Protein AF-A0A2S0M0X3-F1 (afdb_monomer_lite)

Foldseek 3Di:
DPDFDWDDDPRFIATADLPWDKDKDWDPDLVSLVVVLVPFPAWDADDDDPPCFAFPPQVVVQVVCRVPVGFWFKWWWFAAPVGTIMTMTTTWHGGHRFWTAHSSRDIDGGPGTRIMHTD

Secondary structure (DSSP, 8-state):
-----EEEETTEEEE--TT---EEEEESSHHHHHHHHTTSTEEE-----TTSTTTHHHHHHHHHIIIII-SEEEEEEEE-TTS-EEEEEEEEEEE-SSEEEETTS-EEE-SEEEEEEE-

Sequence (119 aa):
MDTIAFAALAGIVADIDPTAVVQTCPQRSETAAHDLADQMPHSMHIALDAQDRRATLPAKITDRIGANWGRVPAVVIARSPRGDFYAFIGDIVGVDTFTLQFANDLRVPLGRVVAVGLD

Structure (mmCIF, N/CA/C/O backbone):
data_AF-A0A2S0M0X3-F1
#
_entry.id   AF-A0A2S0M0X3-F1
#
loop_
_atom_site.group_PDB
_atom_site.id
_atom_site.type_symbol
_atom_site.label_atom_id
_atom_site.label_alt_id
_atom_site.label_comp_id
_atom_site.label_asym_id
_atom_site.label_entity_id
_atom_site.label_seq_id
_atom_site.pdbx_PDB_ins_code
_atom_site.Cartn_x
_atom_site.Cartn_y
_atom_site.Cartn_z
_atom_site.occupancy
_atom_site.B_iso_or_equiv
_atom_site.auth_seq_id
_atom_site.auth_comp_id
_atom_site.auth_asym_id
_atom_site.auth_atom_id
_atom_site.pdbx_PDB_model_num
ATOM 1 N N . MET A 1 1 ? 16.377 -23.861 -13.560 1.00 44.06 1 MET A N 1
ATOM 2 C CA . MET A 1 1 ? 15.540 -22.768 -14.090 1.00 44.06 1 MET A CA 1
ATOM 3 C C . MET A 1 1 ? 14.666 -22.323 -12.944 1.00 44.06 1 MET A C 1
ATOM 5 O O . MET A 1 1 ? 13.710 -23.022 -12.632 1.00 44.06 1 MET A O 1
ATOM 9 N N . ASP A 1 2 ? 15.050 -21.245 -12.267 1.00 50.06 2 ASP A N 1
ATOM 10 C CA . ASP A 1 2 ? 14.169 -20.614 -11.290 1.00 50.06 2 ASP A CA 1
ATOM 11 C C . ASP A 1 2 ? 12.980 -20.025 -12.043 1.00 50.06 2 ASP A C 1
ATOM 13 O O . ASP A 1 2 ? 13.138 -19.296 -13.023 1.00 50.06 2 ASP A O 1
ATOM 17 N N . THR A 1 3 ? 11.781 -20.441 -11.650 1.00 64.75 3 THR A N 1
ATOM 18 C CA . THR A 1 3 ? 10.548 -19.904 -12.219 1.00 64.75 3 THR A CA 1
ATOM 19 C C . THR A 1 3 ? 10.336 -18.541 -11.577 1.00 64.75 3 THR A C 1
ATOM 21 O O . THR A 1 3 ? 9.975 -18.472 -10.406 1.00 64.75 3 THR A O 1
ATOM 24 N N . ILE A 1 4 ? 10.617 -17.466 -12.316 1.00 71.19 4 ILE A N 1
ATOM 25 C CA . ILE A 1 4 ? 10.321 -16.103 -11.866 1.00 71.19 4 ILE A CA 1
ATOM 26 C C . ILE A 1 4 ? 8.798 -15.979 -11.802 1.00 71.19 4 ILE A C 1
ATOM 28 O O . ILE A 1 4 ? 8.108 -16.184 -12.803 1.00 71.19 4 ILE A O 1
ATOM 32 N N . ALA A 1 5 ? 8.278 -15.726 -10.604 1.00 77.38 5 ALA A N 1
ATOM 33 C CA . ALA A 1 5 ? 6.858 -15.516 -10.382 1.00 77.38 5 ALA A CA 1
ATOM 34 C C . ALA A 1 5 ? 6.529 -14.032 -10.579 1.00 77.38 5 ALA A C 1
ATOM 36 O O . ALA A 1 5 ? 7.338 -13.163 -10.262 1.00 77.38 5 ALA A O 1
ATOM 37 N N . PHE A 1 6 ? 5.337 -13.748 -11.098 1.00 76.12 6 PHE A N 1
ATOM 38 C CA . PHE A 1 6 ? 4.877 -12.388 -11.357 1.00 76.12 6 PHE A CA 1
ATOM 39 C C . PHE A 1 6 ? 3.559 -12.144 -10.636 1.00 76.12 6 PHE A C 1
ATOM 41 O O . PHE A 1 6 ? 2.691 -13.020 -10.584 1.00 76.12 6 PHE A O 1
ATOM 48 N N . ALA A 1 7 ? 3.406 -10.934 -10.116 1.00 71.25 7 ALA A N 1
ATOM 49 C CA . ALA A 1 7 ? 2.181 -10.455 -9.503 1.00 71.25 7 ALA A CA 1
ATOM 50 C C . ALA A 1 7 ? 1.531 -9.398 -10.396 1.00 71.25 7 ALA A C 1
ATOM 52 O O . ALA A 1 7 ? 2.231 -8.607 -11.027 1.00 71.25 7 ALA A O 1
ATOM 53 N N . ALA A 1 8 ? 0.195 -9.381 -10.424 1.00 68.31 8 ALA A N 1
ATOM 54 C CA . ALA A 1 8 ? -0.571 -8.346 -11.102 1.00 68.31 8 ALA A CA 1
ATOM 55 C C . ALA A 1 8 ? -1.606 -7.715 -10.163 1.00 68.31 8 ALA A C 1
ATOM 57 O O . ALA A 1 8 ? -2.520 -8.401 -9.696 1.00 68.31 8 ALA A O 1
ATOM 58 N N . LEU A 1 9 ? -1.491 -6.405 -9.937 1.00 73.38 9 LEU A N 1
ATOM 59 C CA . LEU A 1 9 ? -2.496 -5.599 -9.239 1.00 73.38 9 LEU A CA 1
ATOM 60 C C . LEU A 1 9 ? -2.719 -4.296 -9.997 1.00 73.38 9 LEU A C 1
ATOM 62 O O . LEU A 1 9 ? -1.774 -3.668 -10.464 1.00 73.38 9 LEU A O 1
ATOM 66 N N . ALA A 1 10 ? -3.990 -3.920 -10.157 1.00 68.19 10 ALA A N 1
ATOM 67 C CA . ALA A 1 10 ? -4.403 -2.730 -10.904 1.00 68.19 10 ALA A CA 1
ATOM 68 C C . ALA A 1 10 ? -3.810 -2.628 -12.333 1.00 68.19 10 ALA A C 1
ATOM 70 O O . ALA A 1 10 ? -3.653 -1.537 -12.868 1.00 68.19 10 ALA A O 1
ATOM 71 N N . GLY A 1 11 ? -3.500 -3.768 -12.968 1.00 67.44 11 GLY A N 1
ATOM 72 C CA . GLY A 1 11 ? -2.939 -3.826 -14.325 1.00 67.44 11 GLY A CA 1
ATOM 73 C C . GLY A 1 11 ? -1.416 -3.663 -14.411 1.00 67.44 11 GLY A C 1
ATOM 74 O O . GLY A 1 11 ? -0.875 -3.722 -15.512 1.00 67.44 11 GLY A O 1
ATOM 75 N N . ILE A 1 12 ? -0.723 -3.509 -13.279 1.00 69.69 12 ILE A N 1
ATOM 76 C CA . ILE A 1 12 ? 0.743 -3.481 -13.210 1.00 69.69 12 ILE A CA 1
ATOM 77 C C . ILE A 1 12 ? 1.250 -4.897 -12.996 1.00 69.69 12 ILE A C 1
ATOM 79 O O . ILE A 1 12 ? 0.807 -5.560 -12.063 1.00 69.69 12 ILE A O 1
ATOM 83 N N . VAL A 1 13 ? 2.182 -5.340 -13.840 1.00 71.75 13 VAL A N 1
ATOM 84 C CA . VAL A 1 13 ? 2.897 -6.609 -13.673 1.00 71.75 13 VAL A CA 1
ATOM 85 C C . VAL A 1 13 ? 4.286 -6.312 -13.121 1.00 71.75 13 VAL A C 1
ATOM 87 O O . VAL A 1 13 ? 5.021 -5.525 -13.717 1.00 71.75 13 VAL A O 1
ATOM 90 N N . ALA A 1 14 ? 4.638 -6.940 -12.002 1.00 75.00 14 ALA A N 1
ATOM 91 C CA . ALA A 1 14 ? 5.956 -6.818 -11.387 1.00 75.00 14 ALA A CA 1
ATOM 92 C C . ALA A 1 14 ? 6.521 -8.191 -11.003 1.00 75.00 14 ALA A C 1
ATOM 94 O O . ALA A 1 14 ? 5.770 -9.109 -10.649 1.00 75.00 14 ALA A O 1
ATOM 95 N N . ASP A 1 15 ? 7.847 -8.303 -11.060 1.00 79.00 15 ASP A N 1
ATOM 96 C CA . ASP A 1 15 ? 8.592 -9.477 -10.608 1.00 79.00 15 ASP A CA 1
ATOM 97 C C . ASP A 1 15 ? 8.402 -9.654 -9.098 1.00 79.00 15 ASP A C 1
ATOM 99 O O . ASP A 1 15 ? 8.542 -8.704 -8.320 1.00 79.00 15 ASP A O 1
ATOM 103 N N . ILE A 1 16 ? 8.091 -10.881 -8.678 1.00 82.75 16 ILE A N 1
ATOM 104 C CA . ILE A 1 16 ? 7.988 -11.224 -7.262 1.00 82.75 16 ILE A CA 1
ATOM 105 C C . ILE A 1 16 ? 9.393 -11.460 -6.713 1.00 82.75 16 ILE A C 1
ATOM 107 O O . ILE A 1 16 ? 10.129 -12.323 -7.195 1.00 82.75 16 ILE A O 1
ATOM 111 N N . ASP A 1 17 ? 9.721 -10.742 -5.643 1.00 84.19 17 ASP A N 1
ATOM 112 C CA . ASP A 1 17 ? 10.879 -11.015 -4.803 1.00 84.19 17 ASP A CA 1
ATOM 113 C C . ASP A 1 17 ? 10.402 -11.563 -3.448 1.00 84.19 17 ASP A C 1
ATOM 115 O O . ASP A 1 17 ? 10.025 -10.786 -2.564 1.00 84.19 17 ASP A O 1
ATOM 119 N N . PRO A 1 18 ? 10.437 -12.892 -3.235 1.00 82.19 18 PRO A N 1
ATOM 120 C CA . PRO A 1 18 ? 10.008 -13.495 -1.975 1.00 82.19 18 PRO A CA 1
ATOM 121 C C . PRO A 1 18 ? 10.913 -13.121 -0.792 1.00 82.19 18 PRO A C 1
ATOM 123 O O . PRO A 1 18 ? 10.545 -13.366 0.355 1.00 82.19 18 PRO A O 1
ATOM 126 N N . THR A 1 19 ? 12.092 -12.542 -1.045 1.00 85.25 19 THR A N 1
ATOM 127 C CA . THR A 1 19 ? 13.019 -12.083 -0.003 1.00 85.25 19 THR A CA 1
ATOM 128 C C . THR A 1 19 ? 12.759 -10.642 0.436 1.00 85.25 19 THR A C 1
ATOM 130 O O . THR A 1 19 ? 13.335 -10.199 1.432 1.00 85.25 19 THR A O 1
ATOM 133 N N . ALA A 1 20 ? 11.867 -9.918 -0.254 1.00 84.00 20 ALA A N 1
ATOM 134 C CA . ALA A 1 20 ? 11.514 -8.553 0.107 1.00 84.00 20 ALA A CA 1
ATOM 135 C C . ALA A 1 20 ? 10.877 -8.490 1.507 1.00 84.00 20 ALA A C 1
ATOM 137 O O . ALA A 1 20 ? 9.975 -9.260 1.862 1.00 84.00 20 ALA A O 1
ATOM 138 N N . VAL A 1 21 ? 11.357 -7.541 2.312 1.00 85.50 21 VAL A N 1
ATOM 139 C CA . VAL A 1 21 ? 10.914 -7.343 3.693 1.00 85.50 21 VAL A CA 1
ATOM 140 C C . VAL A 1 21 ? 9.780 -6.330 3.718 1.00 85.50 21 VAL A C 1
ATOM 142 O O . VAL A 1 21 ? 9.893 -5.241 3.164 1.00 85.50 21 VAL A O 1
ATOM 145 N N . VAL A 1 22 ? 8.699 -6.682 4.413 1.00 84.31 22 VAL A N 1
ATOM 146 C CA . VAL A 1 22 ? 7.571 -5.783 4.657 1.00 84.31 22 VAL A CA 1
ATOM 147 C C . VAL A 1 22 ? 7.436 -5.547 6.150 1.00 84.31 22 VAL A C 1
ATOM 149 O O . VAL A 1 22 ? 7.326 -6.491 6.933 1.00 84.31 22 VAL A O 1
ATOM 152 N N . GLN A 1 23 ? 7.405 -4.279 6.544 1.00 84.44 23 GLN A N 1
ATOM 153 C CA . GLN A 1 23 ? 7.140 -3.868 7.914 1.00 84.44 23 GLN A CA 1
ATOM 154 C C . GLN A 1 23 ? 5.758 -3.224 8.002 1.00 84.44 23 GLN A C 1
ATOM 156 O O . GLN A 1 23 ? 5.371 -2.399 7.178 1.00 84.44 23 GLN A O 1
ATOM 161 N N . THR A 1 24 ? 4.997 -3.620 9.021 1.00 83.56 24 THR A N 1
ATOM 162 C CA . THR A 1 24 ? 3.696 -3.025 9.336 1.00 83.56 24 THR A CA 1
ATOM 163 C C . THR A 1 24 ? 3.753 -2.438 10.735 1.00 83.56 24 THR A C 1
ATOM 165 O O . THR A 1 24 ? 3.948 -3.163 11.710 1.00 83.56 24 THR A O 1
ATOM 168 N N . CYS A 1 25 ? 3.552 -1.128 10.834 1.00 82.12 25 CYS A N 1
ATOM 169 C CA . CYS A 1 25 ? 3.616 -0.395 12.091 1.00 82.12 25 CYS A CA 1
ATOM 170 C C . CYS A 1 25 ? 2.247 0.235 12.390 1.00 82.12 25 CYS A C 1
ATOM 172 O O . CYS A 1 25 ? 1.798 1.083 11.611 1.00 82.12 25 CYS A O 1
ATOM 174 N N . PRO A 1 26 ? 1.565 -0.137 13.491 1.00 81.75 26 PRO A N 1
ATOM 175 C CA . PRO A 1 26 ? 0.326 0.523 13.888 1.00 81.75 26 PRO A CA 1
ATOM 176 C C . PRO A 1 26 ? 0.600 1.984 14.256 1.00 81.75 26 PRO A C 1
ATOM 178 O O . PRO A 1 26 ? 1.530 2.283 15.006 1.00 81.75 26 PRO A O 1
ATOM 181 N N . GLN A 1 27 ? -0.231 2.890 13.749 1.00 77.12 27 GLN A N 1
ATOM 182 C CA . GLN A 1 27 ? -0.137 4.324 13.998 1.00 77.12 27 GLN A CA 1
ATOM 183 C C . GLN A 1 27 ? -1.217 4.747 14.990 1.00 77.12 27 GLN A C 1
ATOM 185 O O . GLN A 1 27 ? -2.383 4.370 14.872 1.00 77.12 27 GLN A O 1
ATOM 190 N N . ARG A 1 28 ? -0.825 5.537 15.997 1.00 67.94 28 ARG A N 1
ATOM 191 C CA . ARG A 1 28 ? -1.734 5.955 17.079 1.00 67.94 28 ARG A CA 1
ATOM 192 C C . ARG A 1 28 ? -2.732 7.030 16.638 1.00 67.94 28 ARG A C 1
ATOM 194 O O . ARG A 1 28 ? -3.787 7.153 17.251 1.00 67.94 28 ARG A O 1
ATOM 201 N N . SER A 1 29 ? -2.401 7.809 15.608 1.00 72.19 29 SER A N 1
ATOM 202 C CA . SER A 1 29 ? -3.239 8.881 15.065 1.00 72.19 29 SER A CA 1
ATOM 203 C C . SER A 1 29 ? -2.896 9.180 13.602 1.00 72.19 29 SER A C 1
ATOM 205 O O . SER A 1 29 ? -1.825 8.808 13.123 1.00 72.19 29 SER A O 1
ATOM 207 N N . GLU A 1 30 ? -3.798 9.879 12.906 1.00 69.44 30 GLU A N 1
ATOM 208 C CA . GLU A 1 30 ? -3.578 10.389 11.543 1.00 69.44 30 GLU A CA 1
ATOM 209 C C . GLU A 1 30 ? -2.348 11.308 11.485 1.00 69.44 30 GLU A C 1
ATOM 211 O O . GLU A 1 30 ? -1.506 11.146 10.609 1.00 69.44 30 GLU A O 1
ATOM 216 N N . THR A 1 31 ? -2.180 12.194 12.474 1.00 74.81 31 THR A N 1
ATOM 217 C CA . THR A 1 31 ? -1.020 13.095 12.588 1.00 74.81 31 THR A CA 1
ATOM 218 C C . THR A 1 31 ? 0.302 12.337 12.669 1.00 74.81 31 THR A C 1
ATOM 220 O O . THR A 1 31 ? 1.191 12.607 11.876 1.00 74.81 31 THR A O 1
ATOM 223 N N . ALA A 1 32 ? 0.407 11.330 13.545 1.00 72.69 32 ALA A N 1
ATOM 224 C CA . ALA A 1 32 ? 1.632 10.533 13.670 1.00 72.69 32 ALA A CA 1
ATOM 225 C C . ALA A 1 32 ? 1.982 9.796 12.367 1.00 72.69 32 ALA A C 1
ATOM 227 O O . ALA A 1 32 ? 3.148 9.552 12.067 1.00 72.69 32 ALA A O 1
ATOM 228 N N . ALA A 1 33 ? 0.960 9.449 11.588 1.00 67.12 33 ALA A N 1
ATOM 229 C CA . ALA A 1 33 ? 1.139 8.790 10.314 1.00 67.12 33 ALA A CA 1
ATOM 230 C C . ALA A 1 33 ? 1.621 9.762 9.219 1.00 67.12 33 ALA A C 1
ATOM 232 O O . ALA A 1 33 ? 2.482 9.395 8.422 1.00 67.12 33 ALA A O 1
ATOM 233 N N . HIS A 1 34 ? 1.124 11.003 9.214 1.00 70.62 34 HIS A N 1
ATOM 234 C CA . HIS A 1 34 ? 1.655 12.069 8.361 1.00 70.62 34 HIS A CA 1
ATOM 235 C C . HIS A 1 34 ? 3.099 12.431 8.730 1.00 70.62 34 HIS A C 1
ATOM 237 O O . HIS A 1 34 ? 3.941 12.429 7.838 1.00 70.62 34 HIS A O 1
ATOM 243 N N . ASP A 1 35 ? 3.405 12.598 10.021 1.00 75.31 35 ASP A N 1
ATOM 244 C CA . ASP A 1 35 ? 4.760 12.906 10.506 1.00 75.31 35 ASP A CA 1
ATOM 245 C C . ASP A 1 35 ? 5.783 11.830 10.102 1.00 75.31 35 ASP A C 1
ATOM 247 O O . ASP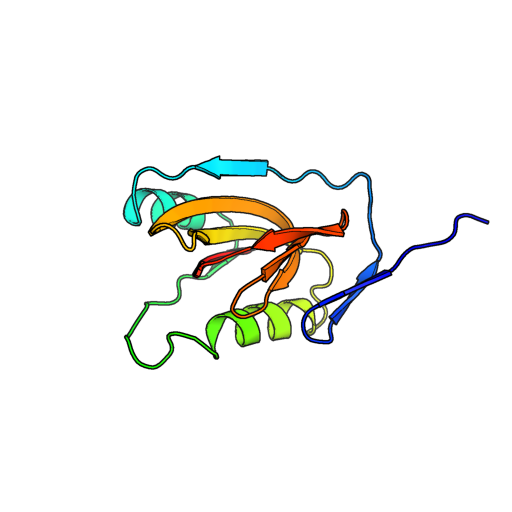 A 1 35 ? 6.958 12.124 9.879 1.00 75.31 35 ASP A O 1
ATOM 251 N N . LEU A 1 36 ? 5.358 10.564 10.025 1.00 72.31 36 LEU A N 1
ATOM 252 C CA . LEU A 1 36 ? 6.201 9.470 9.543 1.00 72.31 36 LEU A CA 1
ATOM 253 C C . LEU A 1 36 ? 6.420 9.542 8.026 1.00 72.31 36 LEU A C 1
ATOM 255 O O . LEU A 1 36 ? 7.520 9.262 7.559 1.00 72.31 36 LEU A O 1
ATOM 259 N N . ALA A 1 37 ? 5.391 9.912 7.260 1.00 67.81 37 ALA A N 1
ATOM 260 C CA . ALA A 1 37 ? 5.517 10.098 5.817 1.00 67.81 37 ALA A CA 1
ATOM 261 C C . ALA A 1 37 ? 6.428 11.290 5.478 1.00 67.81 37 ALA A C 1
ATOM 263 O O . ALA A 1 37 ? 7.248 11.169 4.574 1.00 67.81 37 ALA A O 1
ATOM 264 N N . ASP A 1 38 ? 6.346 12.388 6.239 1.00 71.25 38 ASP A N 1
ATOM 265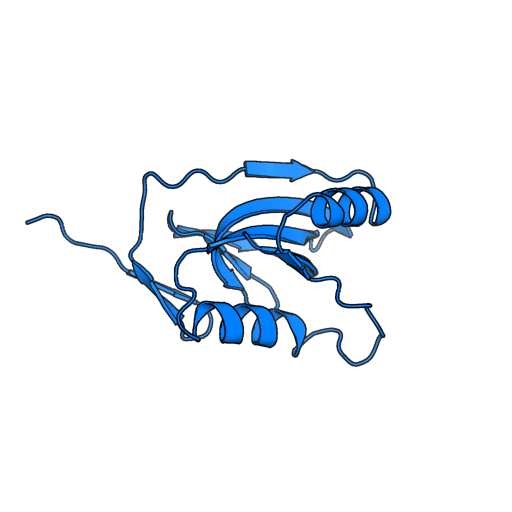 C CA . ASP A 1 38 ? 7.196 13.585 6.104 1.00 71.25 38 ASP A CA 1
ATOM 266 C C . ASP A 1 38 ? 8.693 13.303 6.329 1.00 71.25 38 ASP A C 1
ATOM 268 O O . ASP A 1 38 ? 9.549 14.056 5.870 1.00 71.25 38 ASP A O 1
ATOM 272 N N . GLN A 1 39 ? 9.034 12.216 7.026 1.00 73.44 39 GLN A N 1
ATOM 273 C CA . GLN A 1 39 ? 10.424 11.804 7.243 1.00 73.44 39 GLN A CA 1
ATOM 274 C C . GLN A 1 39 ? 11.040 11.077 6.035 1.00 73.44 39 GLN A C 1
ATOM 276 O O . GLN A 1 39 ? 12.230 10.763 6.074 1.00 73.44 39 GLN A O 1
ATOM 281 N N . MET A 1 40 ? 10.265 10.788 4.982 1.00 68.69 40 MET A N 1
ATOM 282 C CA . MET A 1 40 ? 10.742 10.067 3.795 1.00 68.69 40 MET A CA 1
ATOM 283 C C . MET A 1 40 ? 11.269 11.017 2.699 1.00 68.69 40 MET A C 1
ATOM 285 O O . MET A 1 40 ? 10.706 12.098 2.516 1.00 68.69 40 MET A O 1
ATOM 289 N N . PRO A 1 41 ? 12.309 10.627 1.930 1.00 57.19 41 PRO A N 1
ATOM 290 C CA . PRO A 1 41 ? 12.980 11.505 0.958 1.00 57.19 41 PRO A CA 1
ATOM 291 C C . PRO A 1 41 ? 12.078 12.027 -0.169 1.00 57.19 41 PRO A C 1
ATOM 293 O O . PRO A 1 41 ? 12.231 13.173 -0.604 1.00 57.19 41 PRO A O 1
ATOM 296 N N . HIS A 1 42 ? 11.109 11.225 -0.618 1.00 58.91 42 HIS A N 1
ATOM 297 C CA . HIS A 1 42 ? 10.088 11.627 -1.583 1.00 58.91 42 HIS A CA 1
ATOM 298 C C . HIS A 1 42 ? 8.688 11.432 -1.000 1.00 58.91 42 HIS A C 1
ATOM 300 O O . HIS A 1 42 ? 7.903 10.586 -1.431 1.00 58.91 42 HIS A O 1
ATOM 306 N N . SER A 1 43 ? 8.350 12.239 0.004 1.00 58.69 43 SER A N 1
ATOM 307 C CA . SER A 1 43 ? 7.015 12.232 0.590 1.00 58.69 43 SER A CA 1
ATOM 308 C C . SER A 1 43 ? 5.976 12.878 -0.339 1.00 58.69 43 SER A C 1
ATOM 310 O O . SER A 1 43 ? 6.137 13.991 -0.842 1.00 58.69 43 SER A O 1
ATOM 312 N N . MET A 1 44 ? 4.876 12.169 -0.604 1.00 58.09 44 MET A N 1
ATOM 313 C CA . MET A 1 44 ? 3.729 12.704 -1.330 1.00 58.09 44 MET A CA 1
ATOM 314 C C . MET A 1 44 ? 2.556 12.875 -0.367 1.00 58.09 44 MET A C 1
ATOM 316 O O . MET A 1 44 ? 1.877 11.927 0.038 1.00 58.09 44 MET A O 1
ATOM 320 N N . HIS A 1 45 ? 2.294 14.137 -0.040 1.00 54.97 45 HIS A N 1
ATOM 321 C CA . HIS A 1 45 ? 1.184 14.553 0.805 1.00 54.97 45 HIS A CA 1
ATOM 322 C C . HIS A 1 45 ? 0.024 14.931 -0.098 1.00 54.97 45 HIS A C 1
ATOM 324 O O . HIS A 1 45 ? 0.050 15.961 -0.768 1.00 54.97 45 HIS A O 1
ATOM 330 N N . ILE A 1 46 ? -1.003 14.091 -0.142 1.00 51.25 46 ILE A N 1
ATOM 331 C CA . ILE A 1 46 ? -2.230 14.435 -0.855 1.00 51.25 46 ILE A CA 1
ATOM 332 C C . ILE A 1 46 ? -3.239 14.875 0.197 1.00 51.25 46 ILE A C 1
ATOM 334 O O . ILE A 1 46 ? -3.706 14.068 0.998 1.00 51.25 46 ILE A O 1
ATOM 338 N N . ALA A 1 47 ? -3.527 16.180 0.218 1.00 43.66 47 ALA A N 1
ATOM 339 C CA . ALA A 1 47 ? -4.584 16.744 1.044 1.00 43.66 47 ALA A CA 1
ATOM 340 C C . ALA A 1 47 ? -5.912 16.069 0.680 1.00 43.66 47 ALA A C 1
ATOM 342 O O . ALA A 1 47 ? -6.236 15.881 -0.488 1.00 43.66 47 ALA A O 1
ATOM 343 N N . LEU A 1 48 ? -6.644 15.628 1.698 1.00 46.16 48 LEU A N 1
ATOM 344 C CA . LEU A 1 48 ? -7.775 14.722 1.546 1.00 46.16 48 LEU A CA 1
ATOM 345 C C . LEU A 1 48 ? -9.109 15.476 1.551 1.00 46.16 48 LEU A C 1
ATOM 347 O O . LEU A 1 48 ? -9.895 15.335 2.494 1.00 46.16 48 LEU A O 1
ATOM 351 N N . ASP A 1 49 ? -9.402 16.237 0.504 1.00 44.28 49 ASP A N 1
ATOM 352 C CA . ASP A 1 49 ? -10.738 16.776 0.268 1.00 44.28 49 ASP A CA 1
ATOM 353 C C . ASP A 1 49 ? -11.731 15.683 -0.174 1.00 44.28 49 ASP A C 1
ATOM 355 O O . ASP A 1 49 ? -11.403 14.633 -0.733 1.00 44.28 49 ASP A O 1
ATOM 359 N N . ALA A 1 50 ? -12.992 15.870 0.220 1.00 45.56 50 ALA A N 1
ATOM 360 C CA . ALA A 1 50 ? -13.990 14.805 0.307 1.00 45.56 50 ALA A CA 1
ATOM 361 C C . ALA A 1 50 ? -14.411 14.187 -1.042 1.00 45.56 50 ALA A C 1
ATOM 363 O O . ALA A 1 50 ? -15.029 13.122 -1.044 1.00 45.56 50 ALA A O 1
ATOM 364 N N . GLN A 1 51 ? -14.077 14.827 -2.164 1.00 45.62 51 GLN A N 1
ATOM 365 C CA . GLN A 1 51 ? -14.538 14.456 -3.504 1.00 45.62 51 GLN A CA 1
ATOM 366 C C . GLN A 1 51 ? -13.498 13.648 -4.304 1.00 45.62 51 GLN A C 1
ATOM 368 O O . GLN A 1 51 ? -13.881 12.796 -5.100 1.00 45.62 51 GLN A O 1
ATOM 373 N N . ASP A 1 52 ? -12.205 13.785 -3.992 1.00 49.41 52 ASP A N 1
ATOM 374 C CA . ASP A 1 52 ? -11.090 13.018 -4.584 1.00 49.41 52 ASP A CA 1
ATOM 375 C C . ASP A 1 52 ? -10.843 11.656 -3.888 1.00 49.41 52 ASP A C 1
ATOM 377 O O . ASP A 1 52 ? -9.869 10.936 -4.101 1.00 49.41 52 ASP A O 1
ATOM 381 N N . ARG A 1 53 ? -11.757 11.261 -2.999 1.00 51.44 53 ARG A N 1
ATOM 382 C CA . ARG A 1 53 ? -11.466 10.360 -1.877 1.00 51.44 53 ARG A CA 1
ATOM 383 C C . ARG A 1 53 ? -11.314 8.866 -2.176 1.00 51.44 53 ARG A C 1
ATOM 385 O O . ARG A 1 53 ? -10.891 8.144 -1.272 1.00 51.44 53 ARG A O 1
ATOM 392 N N . ARG A 1 54 ? -11.710 8.367 -3.352 1.00 52.50 54 ARG A N 1
ATOM 393 C CA . ARG A 1 54 ? -11.814 6.906 -3.598 1.00 52.50 54 ARG A CA 1
ATOM 394 C C . ARG A 1 54 ? -11.152 6.380 -4.869 1.00 52.50 54 ARG A C 1
ATOM 396 O O . ARG A 1 54 ? -10.795 5.206 -4.883 1.00 52.50 54 ARG A O 1
ATOM 403 N N . ALA A 1 55 ? -10.978 7.206 -5.897 1.00 53.00 55 ALA A N 1
ATOM 404 C CA . ALA A 1 55 ? -10.496 6.738 -7.200 1.00 53.00 55 ALA A CA 1
ATOM 405 C C . ALA A 1 55 ? -9.145 7.345 -7.606 1.00 53.00 55 ALA A C 1
ATOM 407 O O . ALA A 1 55 ? -8.337 6.651 -8.212 1.00 53.00 55 ALA A O 1
ATOM 408 N N . THR A 1 56 ? -8.853 8.598 -7.242 1.00 65.44 56 THR A N 1
ATOM 409 C CA . THR A 1 56 ? -7.666 9.305 -7.750 1.00 65.44 56 THR A CA 1
ATOM 410 C C . THR A 1 56 ? -6.371 8.932 -7.033 1.00 65.44 56 THR A C 1
ATOM 412 O O . THR A 1 56 ? -5.325 8.933 -7.669 1.00 65.44 56 THR A O 1
ATOM 415 N N . LEU A 1 57 ? -6.398 8.570 -5.746 1.00 68.75 57 LEU A N 1
ATOM 416 C CA . LEU A 1 57 ? -5.170 8.268 -4.995 1.00 68.75 57 LEU A CA 1
ATOM 417 C C . LEU A 1 57 ? -4.537 6.907 -5.359 1.00 68.75 57 LEU A C 1
ATOM 419 O O . LEU A 1 57 ? -3.363 6.904 -5.730 1.00 68.75 57 LEU A O 1
ATOM 423 N N . PRO A 1 58 ? -5.273 5.776 -5.335 1.00 68.38 58 PRO A N 1
ATOM 424 C CA . PRO A 1 58 ? -4.733 4.495 -5.794 1.00 68.38 58 PRO A CA 1
ATOM 425 C C . PRO A 1 58 ? -4.283 4.548 -7.254 1.00 68.38 58 PRO A C 1
ATOM 427 O O . PRO A 1 58 ? -3.219 4.033 -7.583 1.00 68.38 58 PRO A O 1
ATOM 430 N N . ALA A 1 59 ? -5.050 5.242 -8.106 1.00 72.38 59 ALA A N 1
ATOM 431 C CA . ALA A 1 59 ? -4.700 5.450 -9.506 1.00 72.38 59 ALA A CA 1
ATOM 432 C C . ALA A 1 59 ? -3.396 6.241 -9.657 1.00 72.38 59 ALA A C 1
ATOM 434 O O . ALA A 1 59 ? -2.522 5.794 -10.376 1.00 72.38 59 ALA A O 1
ATOM 435 N N . LYS A 1 60 ? -3.192 7.345 -8.923 1.00 73.25 60 LYS A N 1
ATOM 436 C CA . LYS A 1 60 ? -1.936 8.119 -8.978 1.00 73.25 60 LYS A CA 1
ATOM 437 C C . LYS A 1 60 ? -0.714 7.320 -8.516 1.00 73.25 60 LYS A C 1
ATOM 439 O O . LYS A 1 60 ? 0.349 7.449 -9.115 1.00 73.25 60 LYS A O 1
ATOM 444 N N . ILE A 1 61 ? -0.851 6.520 -7.456 1.00 73.50 61 ILE A N 1
ATOM 445 C CA . ILE A 1 61 ? 0.233 5.658 -6.955 1.00 73.50 61 ILE A CA 1
ATOM 446 C C . ILE A 1 61 ? 0.555 4.578 -7.994 1.00 73.50 61 ILE A C 1
ATOM 448 O O . ILE A 1 61 ? 1.713 4.395 -8.352 1.00 73.50 61 ILE A O 1
ATOM 452 N N . THR A 1 62 ? -0.479 3.922 -8.521 1.00 73.62 62 THR A N 1
ATOM 453 C CA . THR A 1 62 ? -0.388 2.906 -9.579 1.00 73.62 62 THR A CA 1
ATOM 454 C C . THR A 1 62 ? 0.226 3.487 -10.853 1.00 73.62 62 THR A C 1
ATOM 456 O O . THR A 1 62 ? 1.227 2.973 -11.334 1.00 73.62 62 THR A O 1
ATOM 459 N N . ASP A 1 63 ? -0.268 4.616 -11.355 1.00 72.06 63 ASP A N 1
ATOM 460 C CA . ASP A 1 63 ? 0.289 5.307 -12.522 1.00 72.06 63 ASP A CA 1
ATOM 461 C C . ASP A 1 63 ? 1.771 5.630 -12.320 1.00 72.06 63 ASP A C 1
ATOM 463 O O . ASP A 1 63 ? 2.560 5.515 -13.255 1.00 72.06 63 ASP A O 1
ATOM 467 N N . ARG A 1 64 ? 2.179 5.997 -11.096 1.00 70.19 64 ARG A N 1
ATOM 468 C CA . ARG A 1 64 ? 3.585 6.262 -10.790 1.00 70.19 64 ARG A CA 1
ATOM 469 C C . ARG A 1 64 ? 4.425 4.992 -10.844 1.00 70.19 64 ARG A C 1
ATOM 471 O O . ARG A 1 64 ? 5.417 4.998 -11.562 1.00 70.19 64 ARG A O 1
ATOM 478 N N . ILE A 1 65 ? 3.993 3.921 -10.172 1.00 71.00 65 ILE A N 1
ATOM 479 C CA . ILE A 1 65 ? 4.616 2.582 -10.209 1.00 71.00 65 ILE A CA 1
ATOM 480 C C . ILE A 1 65 ? 4.749 2.096 -11.667 1.00 71.00 65 ILE A C 1
ATOM 482 O O . ILE A 1 65 ? 5.826 1.669 -12.089 1.00 71.00 65 ILE A O 1
ATOM 486 N N . GLY A 1 66 ? 3.684 2.232 -12.462 1.00 64.62 66 GLY A N 1
ATOM 487 C CA . GLY A 1 66 ? 3.630 1.837 -13.871 1.00 64.62 66 GLY A CA 1
ATOM 488 C C . GLY A 1 66 ? 4.458 2.717 -14.816 1.00 64.62 66 GLY A C 1
ATOM 489 O O . GLY A 1 66 ? 4.933 2.230 -15.839 1.00 64.62 66 GLY A O 1
ATOM 490 N N . ALA A 1 67 ? 4.701 3.988 -14.479 1.00 59.22 67 ALA A N 1
ATOM 491 C CA . ALA A 1 67 ? 5.500 4.927 -15.273 1.00 59.22 67 ALA A CA 1
ATOM 492 C C . ALA A 1 67 ? 7.026 4.766 -15.076 1.00 59.22 67 ALA A C 1
ATOM 494 O O . ALA A 1 67 ? 7.743 5.761 -14.965 1.00 59.22 67 ALA A O 1
ATOM 495 N N . ASN A 1 68 ? 7.528 3.524 -15.086 1.00 57.06 68 ASN A N 1
ATOM 496 C CA . ASN A 1 68 ? 8.938 3.128 -14.891 1.00 57.06 68 ASN A CA 1
ATOM 497 C C . ASN A 1 68 ? 9.487 3.241 -13.463 1.00 57.06 68 ASN A C 1
ATOM 499 O O . ASN A 1 68 ? 10.696 3.376 -13.281 1.00 57.06 68 ASN A O 1
ATOM 503 N N . TRP A 1 69 ? 8.635 3.184 -12.448 1.00 54.47 69 TRP A N 1
ATOM 504 C CA . TRP A 1 69 ? 9.106 3.101 -11.064 1.00 54.47 69 TRP A CA 1
ATOM 505 C C . TRP A 1 69 ? 9.240 1.645 -10.605 1.00 54.47 69 TRP A C 1
ATOM 507 O O . TRP A 1 69 ? 10.136 1.334 -9.831 1.00 54.47 69 TRP A O 1
ATOM 517 N N . GLY A 1 70 ? 8.445 0.727 -11.163 1.00 62.81 70 GLY A N 1
ATOM 518 C CA . GLY A 1 70 ? 8.538 -0.694 -10.834 1.00 62.81 70 GLY A CA 1
ATOM 519 C C . GLY A 1 70 ? 8.362 -0.932 -9.332 1.00 62.81 70 GLY A C 1
ATOM 520 O O . GLY A 1 70 ? 7.532 -0.292 -8.692 1.00 62.81 70 GLY A O 1
ATOM 521 N N . ARG A 1 71 ? 9.157 -1.845 -8.767 1.00 67.88 71 ARG A N 1
ATOM 522 C CA . ARG A 1 71 ? 9.299 -2.007 -7.315 1.00 67.88 71 ARG A CA 1
ATOM 523 C C . ARG A 1 71 ? 9.937 -0.745 -6.728 1.00 67.88 71 ARG A C 1
ATOM 525 O O . ARG A 1 71 ? 11.089 -0.456 -7.041 1.00 67.88 71 ARG A O 1
ATOM 532 N N . VAL A 1 72 ? 9.216 -0.053 -5.848 1.00 70.75 72 VAL A N 1
ATOM 533 C CA . VAL A 1 72 ? 9.736 1.126 -5.136 1.00 70.75 72 VAL A CA 1
ATOM 534 C C . VAL A 1 72 ? 9.640 0.928 -3.628 1.00 70.75 72 VAL A C 1
ATOM 536 O O . VAL A 1 72 ? 8.558 0.558 -3.148 1.00 70.75 72 VAL A O 1
ATOM 539 N N . PRO A 1 73 ? 10.722 1.205 -2.875 1.00 73.19 73 PRO A N 1
ATOM 540 C CA . PRO A 1 73 ? 10.653 1.342 -1.431 1.00 73.19 73 PRO A CA 1
ATOM 541 C C . PRO A 1 73 ? 9.703 2.484 -1.085 1.00 73.19 73 PRO A C 1
ATOM 543 O O . PRO A 1 73 ? 9.910 3.642 -1.440 1.00 73.19 73 PRO A O 1
ATOM 546 N N . ALA A 1 74 ? 8.612 2.146 -0.419 1.00 76.00 74 ALA A N 1
ATOM 547 C CA . ALA A 1 74 ? 7.553 3.089 -0.146 1.00 76.00 74 ALA A CA 1
ATOM 548 C C . ALA A 1 74 ? 6.986 2.881 1.255 1.00 76.00 74 ALA A C 1
ATOM 550 O O . ALA A 1 74 ? 6.996 1.785 1.820 1.00 76.00 74 ALA A O 1
ATOM 551 N N . VAL A 1 75 ? 6.458 3.968 1.800 1.00 78.00 75 VAL A N 1
ATOM 552 C CA . VAL A 1 75 ? 5.695 4.000 3.039 1.00 78.00 75 VAL A CA 1
ATOM 553 C C . VAL A 1 75 ? 4.268 4.371 2.688 1.00 78.00 75 VAL A C 1
ATOM 555 O O . VAL A 1 75 ? 3.968 5.530 2.424 1.00 78.00 75 VAL A O 1
ATOM 558 N N . VAL A 1 76 ? 3.359 3.405 2.701 1.00 79.25 76 VAL A N 1
ATOM 559 C CA . VAL A 1 76 ? 1.928 3.663 2.536 1.00 79.25 76 VAL A CA 1
ATOM 560 C C . VAL A 1 76 ? 1.290 3.801 3.906 1.00 79.25 76 VAL A C 1
ATOM 562 O O . VAL A 1 76 ? 1.258 2.870 4.708 1.00 79.25 76 VAL A O 1
ATOM 565 N N . ILE A 1 77 ? 0.724 4.970 4.165 1.00 79.62 77 ILE A N 1
ATOM 566 C CA . ILE A 1 77 ? -0.153 5.176 5.302 1.00 79.62 77 ILE A CA 1
ATOM 567 C C . ILE A 1 77 ? -1.568 4.855 4.862 1.00 79.62 77 ILE A C 1
ATOM 569 O O . ILE A 1 77 ? -2.113 5.496 3.960 1.00 79.62 77 ILE A O 1
ATOM 573 N N . ALA A 1 78 ? -2.194 3.897 5.529 1.00 79.38 78 ALA A N 1
ATOM 574 C CA . ALA A 1 78 ? -3.564 3.529 5.239 1.00 79.38 78 ALA A CA 1
ATOM 575 C C . ALA A 1 78 ? -4.389 3.333 6.506 1.00 79.38 78 ALA A C 1
ATOM 577 O O . ALA A 1 78 ? -3.906 2.930 7.563 1.00 79.38 78 ALA A O 1
ATOM 578 N N . ARG A 1 79 ? -5.677 3.622 6.367 1.00 79.44 79 ARG A N 1
ATOM 579 C CA . ARG A 1 79 ? -6.701 3.360 7.361 1.00 79.44 79 ARG A CA 1
ATOM 580 C C . ARG A 1 79 ? -7.316 1.994 7.084 1.00 79.44 79 ARG A C 1
ATOM 582 O O . ARG A 1 79 ? -7.764 1.731 5.966 1.00 79.44 79 ARG A O 1
ATOM 589 N N . SER A 1 80 ? -7.359 1.130 8.087 1.00 78.50 80 SER A N 1
ATOM 590 C CA . SER A 1 80 ? -8.023 -0.167 8.003 1.00 78.50 80 SER A CA 1
ATOM 591 C C . SER A 1 80 ? -9.543 0.003 7.863 1.00 78.50 80 SER A C 1
ATOM 593 O O . SER A 1 80 ? -10.086 1.059 8.210 1.00 78.50 80 SER A O 1
ATOM 595 N N . PRO A 1 81 ? -10.277 -1.037 7.424 1.00 72.19 81 PRO A N 1
ATOM 596 C CA . PRO A 1 81 ? -11.741 -1.012 7.420 1.00 72.19 81 PRO A CA 1
ATOM 597 C C . PRO A 1 81 ? -12.357 -0.768 8.808 1.00 72.19 81 PRO A C 1
ATOM 599 O O . PRO A 1 81 ? -13.483 -0.289 8.907 1.00 72.19 81 PRO A O 1
ATOM 602 N N . ARG A 1 82 ? -11.617 -1.078 9.881 1.00 80.00 82 ARG A N 1
ATOM 603 C CA . ARG A 1 82 ? -12.031 -0.866 11.278 1.00 80.00 82 ARG A CA 1
ATOM 604 C C . ARG A 1 82 ? -11.759 0.554 11.777 1.00 80.00 82 ARG A C 1
ATOM 606 O O . ARG A 1 82 ? -12.283 0.943 12.812 1.00 80.00 82 ARG A O 1
ATOM 613 N N . GLY A 1 83 ? -11.012 1.343 11.008 1.00 75.00 83 GLY A N 1
ATOM 614 C CA . GLY A 1 83 ? -10.765 2.752 11.273 1.00 75.00 83 GLY A CA 1
ATOM 615 C C . GLY A 1 83 ? -9.399 3.071 11.878 1.00 75.00 83 GLY A C 1
ATOM 616 O O . GLY A 1 83 ? -9.121 4.257 12.046 1.00 75.00 83 GLY A O 1
ATOM 617 N N . ASP A 1 84 ? -8.572 2.060 12.143 1.00 83.00 84 ASP A N 1
ATOM 618 C CA . ASP A 1 84 ? -7.205 2.190 12.663 1.00 83.00 84 ASP A CA 1
ATOM 619 C C . ASP A 1 84 ? -6.230 2.634 11.571 1.00 83.00 84 ASP A C 1
ATOM 621 O O . ASP A 1 84 ? -6.439 2.325 10.398 1.00 83.00 84 ASP A O 1
ATOM 625 N N . PHE A 1 85 ? -5.142 3.306 11.939 1.00 82.19 85 PHE A N 1
ATOM 626 C CA . PHE A 1 85 ? -4.107 3.731 10.997 1.00 82.19 85 PHE A CA 1
ATOM 627 C C . PHE A 1 85 ? -2.901 2.793 11.051 1.00 82.19 85 PHE A C 1
ATOM 629 O O . PHE A 1 85 ? -2.471 2.368 12.123 1.00 82.19 85 PHE A O 1
ATOM 636 N N . TYR A 1 86 ? -2.331 2.501 9.889 1.00 82.69 86 TYR A N 1
ATOM 637 C CA . TYR A 1 86 ? -1.145 1.670 9.735 1.00 82.69 86 TYR A CA 1
ATOM 638 C C . TYR A 1 86 ? -0.174 2.319 8.760 1.00 82.69 86 TYR A C 1
ATOM 640 O O . TYR A 1 86 ? -0.591 2.904 7.760 1.00 82.69 86 TYR A O 1
ATOM 648 N N . ALA A 1 87 ? 1.115 2.179 9.058 1.00 81.94 87 ALA A N 1
ATOM 649 C CA . ALA A 1 87 ? 2.190 2.436 8.119 1.00 81.94 87 ALA A CA 1
ATOM 650 C C . ALA A 1 87 ? 2.695 1.106 7.567 1.00 81.94 87 ALA A C 1
ATOM 652 O O . ALA A 1 87 ? 3.040 0.194 8.323 1.00 81.94 87 ALA A O 1
ATOM 653 N N . PHE A 1 88 ? 2.717 1.026 6.249 1.00 85.00 88 PHE A N 1
ATOM 654 C CA . PHE A 1 88 ? 3.113 -0.120 5.457 1.00 85.00 88 PHE A CA 1
ATOM 655 C C . PHE A 1 88 ? 4.399 0.239 4.736 1.00 85.00 88 PHE A C 1
ATOM 657 O O . PHE A 1 88 ? 4.375 1.076 3.842 1.00 85.00 88 PHE A O 1
ATOM 664 N N . ILE A 1 89 ? 5.511 -0.349 5.164 1.00 82.94 89 ILE A N 1
ATOM 665 C CA . ILE A 1 89 ? 6.848 -0.000 4.689 1.00 82.94 89 ILE A CA 1
ATOM 666 C C . ILE A 1 89 ? 7.407 -1.191 3.931 1.00 82.94 89 ILE A C 1
ATOM 668 O O . ILE A 1 89 ? 7.461 -2.303 4.465 1.00 82.94 89 ILE A O 1
ATOM 672 N N . GLY A 1 90 ? 7.832 -0.952 2.700 1.00 82.44 90 GLY A N 1
ATOM 673 C CA . GLY A 1 90 ? 8.497 -1.955 1.892 1.00 82.44 90 GLY A CA 1
ATOM 674 C C . GLY A 1 90 ? 8.345 -1.674 0.412 1.00 82.44 90 GLY A C 1
ATOM 675 O O . GLY A 1 90 ? 7.923 -0.604 -0.012 1.00 82.44 90 GLY A O 1
ATOM 676 N N . ASP A 1 91 ? 8.688 -2.683 -0.362 1.00 84.56 91 ASP A N 1
ATOM 677 C CA . ASP A 1 91 ? 8.690 -2.632 -1.811 1.00 84.56 91 ASP A CA 1
ATOM 678 C C . ASP A 1 91 ? 7.293 -2.837 -2.380 1.00 84.56 91 ASP A C 1
ATOM 680 O O . ASP A 1 91 ? 6.758 -3.946 -2.338 1.00 84.56 91 ASP A O 1
ATOM 684 N N . ILE A 1 92 ? 6.692 -1.766 -2.892 1.00 81.69 92 ILE A N 1
ATOM 685 C CA . ILE A 1 92 ? 5.299 -1.767 -3.345 1.00 81.69 92 ILE A CA 1
ATOM 686 C C . ILE A 1 92 ? 5.252 -1.956 -4.854 1.00 81.69 92 ILE A C 1
ATOM 688 O O . ILE A 1 92 ? 6.018 -1.349 -5.599 1.00 81.69 92 ILE A O 1
ATOM 692 N N . VAL A 1 93 ? 4.329 -2.810 -5.292 1.00 81.19 93 VAL A N 1
ATOM 693 C CA . VAL A 1 93 ? 4.133 -3.151 -6.709 1.00 81.19 93 VAL A CA 1
ATOM 694 C C . VAL A 1 93 ? 2.740 -2.784 -7.220 1.00 81.19 93 VAL A C 1
ATOM 696 O O . VAL A 1 93 ? 2.504 -2.797 -8.423 1.00 81.19 93 VAL A O 1
ATOM 699 N N . GLY A 1 94 ? 1.817 -2.412 -6.329 1.00 81.19 94 GLY A N 1
ATOM 700 C CA . GLY A 1 94 ? 0.520 -1.871 -6.723 1.00 81.19 94 GLY A CA 1
ATOM 701 C C . GLY A 1 94 ? -0.359 -1.467 -5.543 1.00 81.19 94 GLY A C 1
ATOM 702 O O . GLY A 1 94 ? -0.222 -1.986 -4.431 1.00 81.19 94 GLY A O 1
ATOM 703 N N . VAL A 1 95 ? -1.295 -0.552 -5.807 1.00 77.75 95 VAL A N 1
ATOM 704 C CA . VAL A 1 95 ? -2.304 -0.089 -4.846 1.00 77.75 95 VAL A CA 1
ATOM 705 C C . VAL A 1 95 ? -3.635 0.106 -5.563 1.00 77.75 95 VAL A C 1
ATOM 707 O O . VAL A 1 95 ? -3.737 0.929 -6.466 1.00 77.75 95 VAL A O 1
ATOM 710 N N . ASP A 1 96 ? -4.684 -0.582 -5.121 1.00 76.12 96 ASP A N 1
ATOM 711 C CA . ASP A 1 96 ? -6.057 -0.290 -5.536 1.00 76.12 96 ASP A CA 1
ATOM 712 C C . ASP A 1 96 ? -6.865 0.356 -4.394 1.00 76.12 96 ASP A C 1
ATOM 714 O O . ASP A 1 96 ? -6.338 0.699 -3.333 1.00 76.12 96 ASP A O 1
ATOM 718 N N . THR A 1 97 ? -8.158 0.599 -4.621 1.00 70.38 97 THR A N 1
ATOM 719 C CA . THR A 1 97 ? -9.041 1.247 -3.638 1.00 70.38 97 THR A CA 1
ATOM 720 C C . THR A 1 97 ? -9.096 0.517 -2.289 1.00 70.38 97 THR A C 1
ATOM 722 O O . THR A 1 97 ? -9.361 1.159 -1.271 1.00 70.38 97 THR A O 1
ATOM 725 N N . PHE A 1 98 ? -8.839 -0.791 -2.263 1.00 78.25 98 PHE A N 1
ATOM 726 C CA . PHE A 1 98 ? -9.033 -1.659 -1.102 1.00 78.25 98 PHE A CA 1
ATOM 727 C C . PHE A 1 98 ? -7.845 -2.569 -0.789 1.00 78.25 98 PHE A C 1
ATOM 729 O O . PHE A 1 98 ? -7.899 -3.294 0.200 1.00 78.25 98 PHE A O 1
ATOM 736 N N . THR A 1 99 ? -6.786 -2.559 -1.592 1.00 84.38 99 THR A N 1
ATOM 737 C CA . THR A 1 99 ? -5.685 -3.515 -1.477 1.00 84.38 99 THR A CA 1
ATOM 738 C C . THR A 1 99 ? -4.357 -2.842 -1.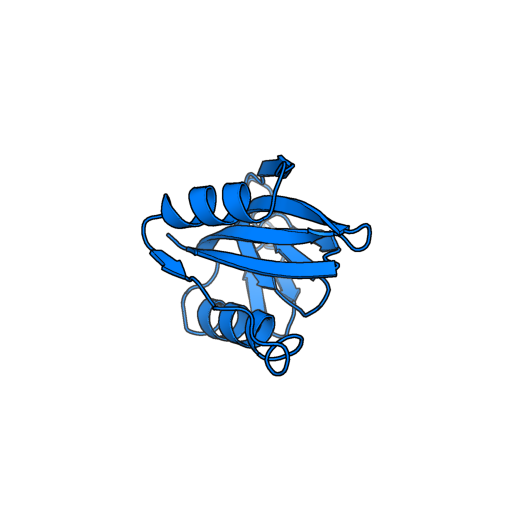779 1.00 84.38 99 THR A C 1
ATOM 740 O O . THR A 1 99 ? -4.208 -2.134 -2.771 1.00 84.38 99 THR A O 1
ATOM 743 N N . LEU A 1 100 ? -3.372 -3.118 -0.933 1.00 85.62 100 LEU A N 1
ATOM 744 C CA . LEU A 1 100 ? -1.962 -2.831 -1.170 1.00 85.62 100 LEU A CA 1
ATOM 745 C C . LEU A 1 100 ? -1.229 -4.146 -1.435 1.00 85.62 100 LEU A C 1
ATOM 747 O O . LEU A 1 100 ? -1.427 -5.098 -0.679 1.00 85.62 100 LEU A O 1
ATOM 751 N N . GLN A 1 101 ? -0.383 -4.197 -2.466 1.00 87.50 101 GLN A N 1
ATOM 752 C CA . GLN A 1 101 ? 0.474 -5.350 -2.740 1.00 87.50 101 GLN A CA 1
ATOM 753 C C . GLN A 1 101 ? 1.957 -4.985 -2.717 1.00 87.50 101 GLN A C 1
ATOM 755 O O . GLN A 1 101 ? 2.384 -3.979 -3.291 1.00 87.50 101 GLN A O 1
ATOM 760 N N . PHE A 1 102 ? 2.734 -5.864 -2.089 1.00 87.88 102 PHE A N 1
ATOM 761 C CA . PHE A 1 102 ? 4.185 -5.788 -2.006 1.00 87.88 102 PHE A CA 1
ATOM 762 C C . PHE A 1 102 ? 4.881 -6.782 -2.938 1.00 87.88 102 PHE A C 1
ATOM 764 O O . PHE A 1 102 ? 4.283 -7.755 -3.400 1.00 87.88 102 PHE A O 1
ATOM 771 N N . ALA A 1 103 ? 6.174 -6.559 -3.164 1.00 86.06 103 ALA A N 1
ATOM 772 C CA . ALA A 1 103 ? 7.023 -7.378 -4.022 1.00 86.06 103 ALA A CA 1
ATOM 773 C C . ALA A 1 103 ? 7.142 -8.841 -3.562 1.00 86.06 103 ALA A C 1
ATOM 775 O O . ALA A 1 103 ? 7.354 -9.711 -4.396 1.00 86.06 103 ALA A O 1
ATOM 776 N N . ASN A 1 104 ? 6.942 -9.139 -2.274 1.00 86.88 104 ASN A N 1
ATOM 777 C CA . ASN A 1 104 ? 6.903 -10.513 -1.755 1.00 86.88 104 ASN A CA 1
ATOM 778 C C . ASN A 1 104 ? 5.524 -11.192 -1.887 1.00 86.88 104 ASN A C 1
ATOM 780 O O . ASN A 1 104 ? 5.262 -12.185 -1.213 1.00 86.88 104 ASN A O 1
ATOM 784 N N . ASP A 1 105 ? 4.634 -10.637 -2.715 1.00 86.12 105 ASP A N 1
ATOM 785 C CA . ASP A 1 105 ? 3.240 -11.059 -2.916 1.00 86.12 105 ASP A CA 1
ATOM 786 C C . ASP A 1 105 ? 2.339 -10.929 -1.671 1.00 86.12 105 ASP A C 1
ATOM 788 O O . ASP A 1 105 ? 1.180 -11.352 -1.680 1.00 86.12 105 ASP A O 1
ATOM 792 N N . LEU A 1 106 ? 2.805 -10.268 -0.603 1.00 88.12 106 LEU A N 1
ATOM 793 C CA . LEU A 1 106 ? 1.931 -9.912 0.509 1.00 88.12 106 LEU A CA 1
ATOM 794 C C . LEU A 1 106 ? 0.877 -8.908 0.035 1.00 88.12 106 LEU A C 1
ATOM 796 O O . LEU A 1 106 ? 1.198 -7.849 -0.508 1.00 88.12 106 LEU A O 1
ATOM 800 N N . ARG A 1 107 ? -0.391 -9.225 0.305 1.00 88.56 107 ARG A N 1
ATOM 801 C CA . ARG A 1 107 ? -1.536 -8.358 0.019 1.00 88.56 107 ARG A CA 1
ATOM 802 C C . ARG A 1 107 ? -2.212 -7.948 1.308 1.00 88.56 107 ARG A C 1
ATOM 804 O O . ARG A 1 107 ? -2.595 -8.798 2.112 1.00 88.56 107 ARG A O 1
ATOM 811 N N . VAL A 1 108 ? -2.390 -6.647 1.486 1.00 85.94 108 VAL A N 1
ATOM 812 C CA . VAL A 1 108 ? -3.002 -6.087 2.686 1.00 85.94 108 VAL A CA 1
ATOM 813 C C . VAL A 1 108 ? -4.327 -5.422 2.332 1.00 85.94 108 VAL A C 1
ATOM 815 O O . VAL A 1 108 ? -4.335 -4.505 1.507 1.00 85.94 108 VAL A O 1
ATOM 818 N N . PRO A 1 109 ? -5.446 -5.836 2.957 1.00 83.12 109 PRO A N 1
ATOM 819 C CA . PRO A 1 109 ? -6.718 -5.158 2.784 1.00 83.12 109 PRO A CA 1
ATOM 820 C C . PRO A 1 109 ? -6.690 -3.800 3.487 1.00 83.12 109 PRO A C 1
ATOM 822 O O . PRO A 1 109 ? -6.424 -3.687 4.687 1.00 83.12 109 PRO A O 1
ATOM 825 N N . LEU A 1 110 ? -7.014 -2.762 2.733 1.00 79.31 110 LEU A N 1
ATOM 826 C CA . LEU A 1 110 ? -7.097 -1.384 3.172 1.00 79.31 110 LEU A CA 1
ATOM 827 C C . LEU A 1 110 ? -8.557 -0.931 3.182 1.00 79.31 110 LEU A C 1
ATOM 829 O O . LEU A 1 110 ? -9.358 -1.289 2.323 1.00 79.31 110 LEU A O 1
ATOM 833 N N . GLY A 1 111 ? -8.912 -0.099 4.158 1.00 73.56 111 GLY A N 1
ATOM 834 C CA . GLY A 1 111 ? -10.152 0.672 4.095 1.00 73.56 111 GLY A CA 1
ATOM 835 C C . GLY A 1 111 ? -9.978 1.912 3.220 1.00 73.56 111 GLY A C 1
ATOM 836 O O . GLY A 1 111 ? -10.885 2.282 2.476 1.00 73.56 111 GLY A O 1
ATOM 837 N N . ARG A 1 112 ? -8.817 2.572 3.336 1.00 74.62 112 ARG A N 1
ATOM 838 C CA . ARG A 1 112 ? -8.464 3.778 2.580 1.00 74.62 112 ARG A CA 1
ATOM 839 C C . ARG A 1 112 ? -6.967 4.081 2.666 1.00 74.62 112 ARG A C 1
ATOM 841 O O . ARG A 1 112 ? -6.420 4.052 3.761 1.00 74.62 112 ARG A O 1
ATOM 848 N N . VAL A 1 113 ? -6.336 4.482 1.565 1.00 72.62 113 VAL A N 1
ATOM 849 C CA . VAL A 1 113 ? -4.988 5.085 1.591 1.00 72.62 113 VAL A CA 1
ATOM 850 C C . VAL A 1 113 ? -5.082 6.560 1.997 1.00 72.62 113 VAL A C 1
ATOM 852 O O . VAL A 1 113 ? -5.995 7.269 1.572 1.00 72.62 113 VAL A O 1
ATOM 855 N N . VAL A 1 114 ? -4.170 7.004 2.858 1.00 68.00 114 VAL A N 1
ATOM 856 C CA . VAL A 1 114 ? -4.165 8.332 3.493 1.00 68.00 114 VAL A CA 1
ATOM 857 C C . VAL A 1 114 ? -2.953 9.152 3.051 1.00 68.00 114 VAL A C 1
ATOM 859 O O . VAL A 1 114 ? -3.114 10.323 2.727 1.00 68.00 114 VAL A O 1
ATOM 862 N N . ALA A 1 115 ? -1.768 8.546 2.980 1.00 65.81 115 ALA A N 1
ATOM 863 C CA . ALA A 1 115 ? -0.546 9.197 2.505 1.00 65.81 115 ALA A CA 1
ATOM 864 C C . ALA A 1 115 ? 0.425 8.163 1.928 1.00 65.81 115 ALA A C 1
ATOM 866 O O . ALA A 1 115 ? 0.317 6.978 2.254 1.00 65.81 115 ALA A O 1
ATOM 867 N N . VAL A 1 116 ? 1.365 8.605 1.089 1.00 69.69 116 VAL A N 1
ATOM 868 C CA . VAL A 1 116 ? 2.436 7.749 0.565 1.00 69.69 116 VAL A CA 1
ATOM 869 C C . VAL A 1 116 ? 3.760 8.501 0.579 1.00 69.69 116 VAL A C 1
ATOM 871 O O . VAL A 1 116 ? 3.868 9.568 -0.017 1.00 69.69 116 VAL A O 1
ATOM 874 N N . GLY A 1 117 ? 4.763 7.936 1.241 1.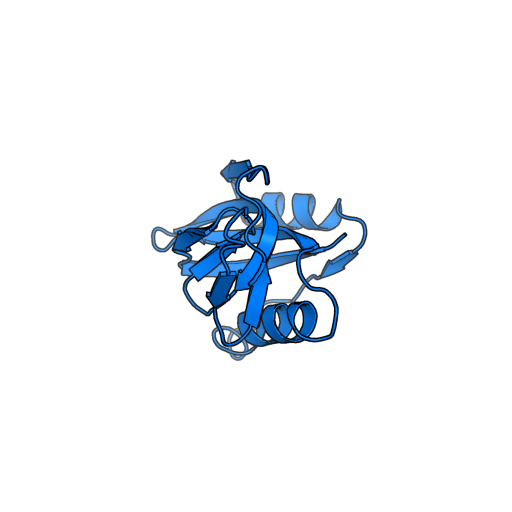00 65.06 117 GLY A N 1
ATOM 875 C CA . GLY A 1 117 ? 6.165 8.285 1.053 1.00 65.06 117 GLY A CA 1
ATOM 876 C C . GLY A 1 117 ? 6.808 7.338 0.051 1.00 65.06 117 GLY A C 1
ATOM 877 O O . GLY A 1 117 ? 6.518 6.145 0.065 1.00 65.06 117 GLY A 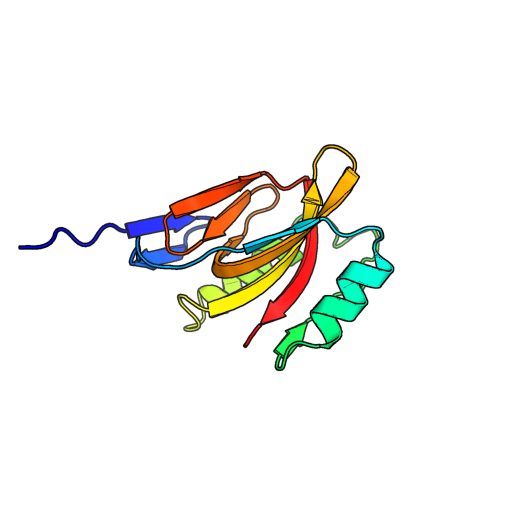O 1
ATOM 878 N N . LEU A 1 118 ? 7.635 7.870 -0.833 1.00 67.88 118 LEU A N 1
ATOM 879 C CA . LEU A 1 118 ? 8.410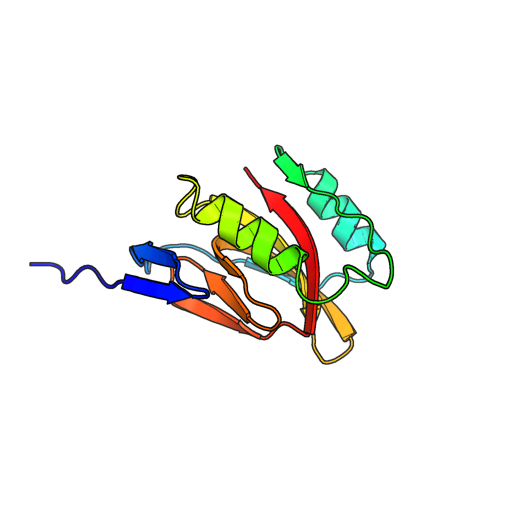 7.134 -1.825 1.00 67.88 118 LEU A CA 1
ATOM 880 C C . LEU A 1 118 ? 9.898 7.439 -1.565 1.00 67.88 118 LEU A C 1
ATOM 882 O O . LEU A 1 118 ? 10.217 8.470 -0.962 1.00 67.88 118 LEU A O 1
ATOM 886 N N . ASP A 1 119 ? 10.783 6.540 -1.979 1.00 61.84 119 ASP A N 1
ATOM 887 C CA . ASP A 1 119 ? 12.245 6.708 -2.002 1.00 61.84 119 ASP A CA 1
ATOM 888 C C . ASP A 1 119 ? 12.764 6.566 -3.442 1.00 61.84 119 ASP A C 1
ATOM 890 O O . ASP A 1 119 ? 12.104 5.854 -4.238 1.00 61.84 119 ASP A O 1
#

pLDDT: mean 72.06, std 11.29, range [43.66, 88.56]

Radius of gyration: 13.66 Å; chains: 1; bounding box: 30×40×32 Å